Protein AF-A0AAU1G8F9-F1 (afdb_monomer)

Foldseek 3Di:
DDDDPDPPPPPDPDDPLLVVLLVLLVVLVVVLVVLLVVLLVVLCVDPVNVCCVPVVPDFDDQPVVVLVVLVVLLVVLSVCLNPPDSVRNVVSSVSNNVSSVVSSVSSNVTD

pL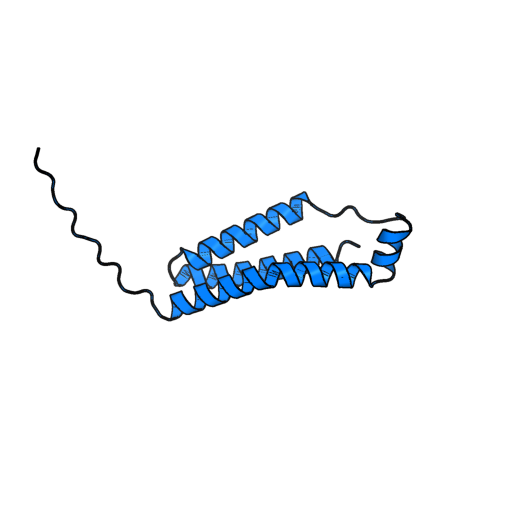DDT: mean 87.41, std 11.12, range [55.53, 97.88]

Radius of gyration: 20.58 Å; Cα contacts (8 Å, |Δi|>4): 90; chains: 1; bounding box: 66×24×52 Å

Structure (mmCIF, N/CA/C/O backbone):
data_AF-A0AAU1G8F9-F1
#
_entry.id   AF-A0AAU1G8F9-F1
#
loop_
_atom_site.group_PDB
_atom_site.id
_atom_site.type_symbol
_atom_site.label_atom_id
_atom_site.label_alt_id
_atom_site.label_comp_id
_atom_site.label_asym_id
_atom_site.label_entity_id
_atom_site.label_seq_id
_atom_site.pdbx_PDB_ins_code
_atom_site.Cartn_x
_atom_site.Cartn_y
_atom_site.Cartn_z
_atom_site.occupancy
_atom_site.B_iso_or_equiv
_atom_site.auth_seq_id
_atom_site.auth_comp_id
_atom_site.auth_asym_id
_atom_site.auth_atom_id
_atom_site.pdbx_PDB_model_num
ATOM 1 N N . MET A 1 1 ? -46.623 17.178 20.032 1.00 55.53 1 MET A N 1
ATOM 2 C CA . MET A 1 1 ? -45.476 16.446 19.451 1.00 55.53 1 MET A CA 1
ATOM 3 C C . MET A 1 1 ? -44.425 16.291 20.542 1.00 55.53 1 MET A C 1
ATOM 5 O O . MET A 1 1 ? -43.818 17.281 20.917 1.00 55.53 1 MET A O 1
ATOM 9 N N . SER A 1 2 ? -44.307 15.105 21.144 1.00 55.94 2 SER A N 1
ATOM 10 C CA . SER A 1 2 ? -43.390 14.852 22.266 1.00 55.94 2 SER A CA 1
ATOM 11 C C . SER A 1 2 ? -42.108 14.215 21.724 1.00 55.94 2 SER A C 1
ATOM 13 O O . SER A 1 2 ? -42.144 13.100 21.206 1.00 55.94 2 SER A O 1
ATOM 15 N N . TRP A 1 3 ? -40.998 14.953 21.771 1.00 62.91 3 TRP A N 1
ATOM 16 C CA . TRP A 1 3 ? -39.669 14.458 21.414 1.00 62.91 3 TRP A CA 1
ATOM 17 C C . TRP A 1 3 ? -39.167 13.529 22.525 1.00 62.91 3 TRP A C 1
ATOM 19 O O . TRP A 1 3 ? -38.905 13.981 23.638 1.00 62.91 3 TRP A O 1
ATOM 29 N N . LYS A 1 4 ? -39.024 12.227 22.243 1.00 67.88 4 LYS A N 1
ATOM 30 C CA . LYS A 1 4 ? -38.300 11.316 23.139 1.00 67.88 4 LYS A CA 1
ATOM 31 C C . LYS A 1 4 ? -36.805 11.585 22.980 1.00 67.88 4 LYS A C 1
ATOM 33 O O . LYS A 1 4 ? -36.250 11.340 21.914 1.00 67.88 4 LYS A O 1
ATOM 38 N N . GLN A 1 5 ? -36.168 12.093 24.032 1.00 66.75 5 GLN A N 1
ATOM 39 C CA . GLN A 1 5 ? -34.712 12.191 24.110 1.00 66.75 5 GLN A CA 1
ATOM 40 C C . GLN A 1 5 ? -34.113 10.788 23.952 1.00 66.75 5 GLN A C 1
ATOM 42 O O . GLN A 1 5 ? -34.307 9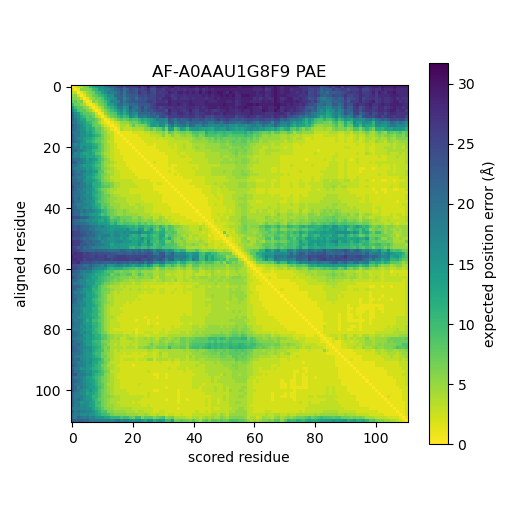.917 24.799 1.00 66.75 5 GLN A O 1
ATOM 47 N N . GLN A 1 6 ? -33.418 10.563 22.838 1.00 69.69 6 GLN A N 1
ATOM 48 C CA . GLN A 1 6 ? -32.589 9.379 22.649 1.00 69.69 6 GLN A CA 1
ATOM 49 C C . GLN A 1 6 ? -31.460 9.440 23.688 1.00 69.69 6 GLN A C 1
ATOM 51 O O . GLN A 1 6 ? -30.777 10.466 23.754 1.00 69.69 6 GLN A O 1
ATOM 56 N N . PRO A 1 7 ? -31.259 8.400 24.520 1.00 60.91 7 PRO A N 1
ATOM 57 C CA . PRO A 1 7 ? -30.151 8.394 25.462 1.00 60.91 7 PRO A CA 1
ATOM 58 C 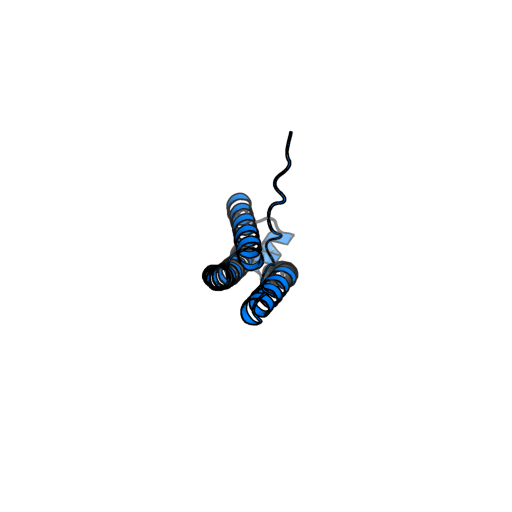C . PRO A 1 7 ? -28.853 8.515 24.665 1.00 60.91 7 PRO A C 1
ATOM 60 O O . PRO A 1 7 ? -28.642 7.778 23.699 1.00 60.91 7 PRO A O 1
ATOM 63 N N . ALA A 1 8 ? -28.014 9.483 25.038 1.00 64.19 8 ALA A N 1
ATOM 64 C CA . ALA A 1 8 ? -26.705 9.658 24.435 1.00 64.19 8 ALA A CA 1
ATOM 65 C C . ALA A 1 8 ? -25.962 8.321 24.524 1.00 64.19 8 ALA A C 1
ATOM 67 O O . ALA A 1 8 ? -25.731 7.806 25.619 1.00 64.19 8 ALA A O 1
ATOM 68 N N . VAL A 1 9 ? -25.632 7.734 23.372 1.00 65.06 9 VAL A N 1
ATOM 69 C CA . VAL A 1 9 ? -24.746 6.574 23.321 1.00 65.06 9 VAL A CA 1
ATOM 70 C C . VAL A 1 9 ? -23.401 7.066 23.839 1.00 65.06 9 VAL A C 1
ATOM 72 O O . VAL A 1 9 ? -22.660 7.744 23.130 1.00 65.06 9 VAL A O 1
ATOM 75 N N . VAL A 1 10 ? -23.118 6.790 25.110 1.00 59.88 10 VAL A N 1
ATOM 76 C CA . VAL A 1 10 ? -21.797 6.997 25.693 1.00 59.88 10 VAL A CA 1
ATOM 77 C C . VAL A 1 10 ? -20.887 5.981 25.018 1.00 59.88 10 VAL A C 1
ATOM 79 O O . VAL A 1 10 ? -20.857 4.805 25.378 1.00 59.88 10 VAL A O 1
ATOM 82 N N . SER A 1 11 ? -20.204 6.422 23.966 1.00 63.94 11 SER A N 1
ATOM 83 C CA . SER A 1 11 ? -19.181 5.635 23.293 1.00 63.94 11 SER A CA 1
ATOM 84 C C . SER A 1 11 ? -18.100 5.303 24.315 1.00 63.94 11 SER A C 1
ATOM 86 O O . SER A 1 11 ? -17.423 6.203 24.815 1.00 63.94 11 SER A O 1
ATOM 88 N N . ALA A 1 12 ? -17.949 4.020 24.647 1.00 68.19 12 ALA A N 1
ATOM 89 C CA . ALA A 1 12 ? -16.832 3.566 25.462 1.00 68.19 12 ALA A CA 1
ATOM 90 C C . ALA A 1 12 ? -15.512 4.043 24.824 1.00 68.19 12 ALA A C 1
ATOM 92 O O . ALA A 1 12 ? -15.405 4.050 23.589 1.00 68.19 12 ALA A O 1
ATOM 93 N N . PRO A 1 13 ? -14.517 4.460 25.629 1.00 73.25 13 PRO A N 1
ATOM 9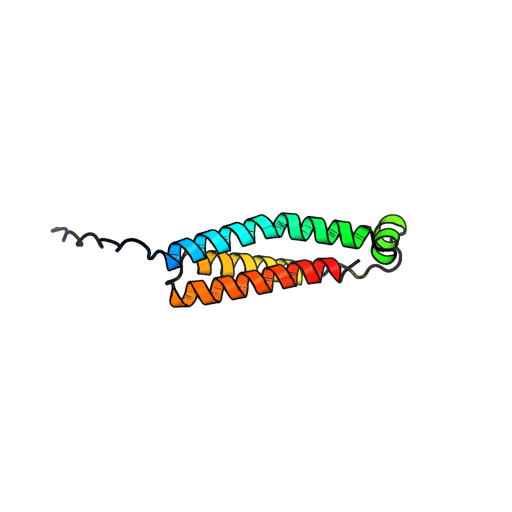4 C CA . PRO A 1 13 ? -13.245 4.916 25.094 1.00 73.25 13 PRO A CA 1
ATOM 95 C C . PRO A 1 13 ? -12.619 3.821 24.215 1.00 73.25 13 PRO A C 1
ATOM 97 O O . PRO A 1 13 ? -12.742 2.630 24.524 1.00 73.25 13 PRO A O 1
ATOM 100 N N . PRO A 1 14 ? -11.974 4.197 23.097 1.00 77.19 14 PRO A N 1
ATOM 101 C CA . PRO A 1 14 ? -11.339 3.234 22.211 1.00 77.19 14 PRO A CA 1
ATOM 102 C C . PRO A 1 14 ? -10.284 2.437 22.979 1.00 77.19 14 PRO A C 1
ATOM 104 O O . PRO A 1 14 ? -9.515 2.998 23.757 1.00 77.19 14 PRO A O 1
ATOM 107 N N . SER A 1 15 ? -10.231 1.126 22.742 1.00 86.38 15 SER A N 1
ATOM 108 C CA . SER A 1 15 ? -9.202 0.286 23.351 1.00 86.38 15 SER A CA 1
ATOM 109 C C . SER A 1 15 ? -7.805 0.691 22.870 1.00 86.38 15 SER A C 1
ATOM 111 O O . SER A 1 15 ? -7.636 1.153 21.738 1.00 86.38 15 SER A O 1
ATOM 113 N N . GLU A 1 16 ? -6.783 0.469 23.699 1.00 90.06 16 GLU A N 1
ATOM 114 C CA . GLU A 1 16 ? -5.382 0.752 23.342 1.00 90.06 16 GLU A CA 1
ATOM 115 C C . GLU A 1 16 ? -4.958 0.045 22.045 1.00 90.06 16 GLU A C 1
ATOM 117 O O . GLU A 1 16 ? -4.242 0.605 21.214 1.00 90.06 16 GLU A O 1
ATOM 122 N N . ASP A 1 17 ? -5.468 -1.169 21.830 1.00 88.50 17 ASP A N 1
ATOM 123 C CA . ASP A 1 17 ? -5.286 -1.934 20.598 1.00 88.50 17 ASP A CA 1
ATOM 124 C C . ASP A 1 17 ? -5.851 -1.208 19.371 1.00 88.50 17 ASP A C 1
ATOM 126 O O . ASP A 1 17 ? -5.204 -1.180 18.321 1.00 88.50 17 ASP A O 1
ATOM 130 N N . ALA A 1 18 ? -7.040 -0.603 19.489 1.00 88.31 18 ALA A N 1
ATOM 131 C CA . ALA A 1 18 ? -7.646 0.172 18.409 1.00 88.31 18 ALA A CA 1
ATOM 132 C C . ALA A 1 18 ? -6.785 1.392 18.069 1.00 88.31 18 ALA A C 1
ATOM 134 O O . ALA A 1 18 ? -6.523 1.658 16.897 1.00 88.31 18 ALA A O 1
ATOM 135 N N . VAL A 1 19 ? -6.302 2.100 19.095 1.00 92.12 19 VAL A N 1
ATOM 136 C CA . VAL A 1 19 ? -5.429 3.267 18.923 1.00 92.12 19 VAL A CA 1
ATOM 137 C C . VAL A 1 19 ? -4.132 2.858 18.226 1.00 92.12 19 VAL A C 1
ATOM 139 O O . VAL A 1 19 ? -3.773 3.447 17.211 1.00 92.12 19 VAL A O 1
ATOM 142 N N . ARG A 1 20 ? -3.475 1.787 18.684 1.00 93.75 20 ARG A N 1
ATOM 143 C CA . ARG A 1 20 ? -2.229 1.289 18.083 1.00 93.75 20 ARG A CA 1
ATOM 144 C C . ARG A 1 20 ? -2.404 0.880 16.621 1.00 93.75 20 ARG A C 1
ATOM 146 O O . ARG A 1 20 ? -1.522 1.162 15.810 1.00 93.75 20 ARG A O 1
ATOM 153 N N . ILE A 1 21 ? -3.507 0.209 16.281 1.00 93.62 21 ILE A N 1
ATOM 154 C CA . ILE A 1 21 ? -3.808 -0.181 14.895 1.00 93.62 21 ILE A CA 1
ATOM 155 C C . ILE A 1 21 ? -3.961 1.064 14.018 1.00 93.62 21 ILE A C 1
ATOM 157 O O . ILE A 1 21 ? -3.315 1.139 12.976 1.00 93.62 21 ILE A O 1
ATOM 161 N N . ARG A 1 22 ? -4.739 2.054 14.468 1.00 94.12 22 ARG A N 1
ATOM 162 C CA . ARG A 1 22 ? -4.953 3.323 13.754 1.00 94.12 22 ARG A CA 1
ATOM 163 C C . ARG A 1 22 ? -3.653 4.086 13.534 1.00 94.12 22 ARG A C 1
ATOM 165 O O . ARG A 1 22 ? -3.364 4.493 12.415 1.00 94.12 22 ARG A O 1
ATOM 172 N N . THR A 1 23 ? -2.831 4.218 14.575 1.00 95.69 23 THR A N 1
ATOM 173 C CA . THR A 1 23 ? -1.530 4.892 14.480 1.00 95.69 23 THR A CA 1
ATOM 174 C C . THR A 1 23 ? -0.606 4.185 13.491 1.00 95.69 23 THR A C 1
ATOM 176 O O . THR A 1 23 ? -0.021 4.837 12.634 1.00 95.69 23 THR A O 1
ATOM 179 N N . ARG A 1 24 ? -0.496 2.851 13.555 1.00 96.12 24 ARG A N 1
ATOM 180 C CA . ARG A 1 24 ? 0.350 2.084 12.624 1.00 96.12 24 ARG A CA 1
ATOM 181 C C . ARG A 1 24 ? -0.156 2.152 11.186 1.00 96.12 24 ARG A C 1
ATOM 183 O O . ARG A 1 24 ? 0.654 2.309 10.285 1.00 96.12 24 ARG A O 1
ATOM 190 N N . SER A 1 25 ? -1.468 2.055 10.991 1.00 93.69 25 SER A N 1
ATOM 191 C CA . SER A 1 25 ? -2.120 2.182 9.683 1.00 93.69 25 SER A CA 1
ATOM 192 C C . SER A 1 25 ? -1.869 3.559 9.065 1.00 93.69 25 SER A C 1
ATOM 194 O O . SER A 1 25 ? -1.479 3.644 7.903 1.00 93.69 25 SER A O 1
ATOM 196 N N . GLY A 1 26 ? -1.995 4.628 9.858 1.00 96.56 26 GLY A N 1
ATOM 197 C CA . GLY A 1 26 ? -1.684 5.985 9.415 1.00 96.56 26 GLY A CA 1
ATOM 198 C C . GLY A 1 26 ? -0.204 6.176 9.074 1.00 96.56 26 GLY A C 1
ATOM 199 O O . GLY A 1 26 ? 0.109 6.727 8.025 1.00 96.56 26 GLY A O 1
ATOM 200 N N . ILE A 1 27 ? 0.710 5.677 9.916 1.00 97.38 27 ILE A N 1
ATOM 201 C CA . ILE A 1 27 ? 2.156 5.736 9.641 1.00 97.38 27 ILE A CA 1
ATOM 202 C C . ILE A 1 27 ? 2.494 4.984 8.349 1.00 97.38 27 ILE A C 1
ATOM 204 O O . ILE A 1 27 ? 3.222 5.518 7.520 1.00 97.38 27 ILE A O 1
ATOM 208 N N . ALA A 1 28 ? 1.952 3.778 8.160 1.00 95.50 28 ALA A N 1
ATOM 209 C CA . ALA A 1 28 ? 2.164 2.990 6.947 1.00 95.50 28 ALA A CA 1
ATOM 210 C C . ALA A 1 28 ? 1.696 3.748 5.693 1.00 95.50 28 ALA A C 1
ATOM 212 O O . ALA A 1 28 ? 2.485 3.946 4.773 1.00 95.50 28 ALA A O 1
ATOM 213 N N . ALA A 1 29 ? 0.482 4.310 5.727 1.00 94.25 29 ALA A N 1
ATOM 214 C CA . ALA A 1 29 ? -0.061 5.094 4.619 1.00 94.25 29 ALA A CA 1
ATOM 215 C C . ALA A 1 29 ? 0.804 6.320 4.279 1.00 94.25 29 ALA A C 1
ATOM 217 O O . ALA A 1 29 ? 1.027 6.623 3.108 1.00 94.25 29 ALA A O 1
ATOM 218 N N . VAL A 1 30 ? 1.323 7.022 5.294 1.00 96.75 30 VAL A N 1
ATOM 219 C CA . VAL A 1 30 ? 2.224 8.169 5.092 1.00 96.75 30 VAL A CA 1
ATOM 220 C C . VAL A 1 30 ? 3.558 7.726 4.490 1.00 96.75 30 VAL A C 1
ATOM 222 O O . VAL A 1 30 ? 4.079 8.403 3.608 1.00 96.75 30 VAL A O 1
ATOM 225 N N . LEU A 1 31 ? 4.103 6.590 4.934 1.00 96.56 31 LEU A N 1
ATOM 226 C CA . LEU A 1 31 ? 5.359 6.031 4.425 1.00 96.56 31 LEU A CA 1
ATOM 227 C C . LEU A 1 31 ? 5.226 5.404 3.032 1.00 96.56 31 LEU A C 1
ATOM 229 O O . LEU A 1 31 ? 6.233 5.227 2.346 1.00 96.56 31 LEU A O 1
ATOM 233 N N . PHE A 1 32 ? 4.011 5.105 2.580 1.00 95.19 32 PHE A N 1
ATOM 234 C CA . PHE A 1 32 ? 3.790 4.510 1.270 1.00 95.19 32 PHE A CA 1
ATOM 235 C C . PHE A 1 32 ? 4.194 5.446 0.120 1.00 95.19 32 PHE A C 1
ATOM 237 O O . PHE A 1 32 ? 4.859 5.012 -0.817 1.00 95.19 32 PHE A O 1
ATOM 244 N N . LEU A 1 33 ? 3.888 6.744 0.209 1.00 94.75 33 LEU A N 1
ATOM 245 C CA . LEU A 1 33 ? 4.290 7.726 -0.809 1.00 94.75 33 LEU A CA 1
ATOM 246 C C . LEU A 1 33 ? 5.817 7.833 -0.998 1.00 94.75 33 LEU A C 1
ATOM 248 O O . LEU A 1 33 ? 6.275 7.679 -2.133 1.00 94.75 33 LEU A O 1
ATOM 252 N N . PRO A 1 34 ? 6.636 8.058 0.052 1.00 95.50 34 PRO A N 1
ATOM 253 C CA . PRO A 1 34 ? 8.084 8.059 -0.112 1.00 95.50 34 PRO A CA 1
ATOM 254 C C . PRO A 1 34 ? 8.612 6.688 -0.550 1.00 95.50 34 PRO A C 1
ATOM 256 O O . PRO A 1 34 ? 9.573 6.645 -1.313 1.00 95.50 34 PRO A O 1
ATOM 259 N N . ALA A 1 35 ? 7.978 5.576 -0.161 1.00 95.88 35 ALA A N 1
ATOM 260 C CA . ALA A 1 35 ? 8.357 4.254 -0.660 1.00 95.88 35 ALA A CA 1
ATOM 261 C C . ALA A 1 35 ? 8.138 4.113 -2.178 1.00 95.88 35 ALA A C 1
ATOM 263 O O . ALA A 1 35 ? 9.029 3.624 -2.870 1.00 95.88 35 ALA A O 1
ATOM 264 N N . LEU A 1 36 ? 7.007 4.586 -2.717 1.00 94.81 36 LEU A N 1
ATOM 265 C CA . LEU A 1 36 ? 6.754 4.611 -4.164 1.00 94.81 36 LEU A CA 1
ATOM 266 C C . LEU A 1 36 ? 7.760 5.503 -4.902 1.00 94.81 36 LEU A C 1
ATOM 268 O O . LEU A 1 36 ? 8.256 5.132 -5.966 1.00 94.81 36 LEU A O 1
ATOM 272 N N . PHE A 1 37 ? 8.094 6.660 -4.326 1.00 94.75 37 PHE A N 1
ATOM 273 C CA . PHE A 1 37 ? 9.098 7.557 -4.893 1.00 94.75 37 PHE A CA 1
ATOM 274 C C . PHE A 1 37 ? 10.478 6.891 -4.953 1.00 94.75 37 PHE A C 1
ATOM 276 O O . PHE A 1 37 ? 11.104 6.859 -6.011 1.00 94.75 37 PHE A O 1
ATOM 283 N N . ILE A 1 38 ? 10.923 6.291 -3.844 1.00 95.69 38 ILE A N 1
ATOM 284 C CA . ILE A 1 38 ? 12.186 5.547 -3.780 1.00 95.69 38 ILE A CA 1
ATOM 285 C C . ILE A 1 38 ? 12.176 4.397 -4.789 1.00 95.69 38 ILE A C 1
ATOM 287 O O . ILE A 1 38 ? 13.156 4.215 -5.503 1.00 95.69 38 ILE A O 1
ATOM 291 N N . ALA A 1 39 ? 11.071 3.658 -4.904 1.00 93.06 39 ALA A N 1
ATOM 292 C CA . ALA A 1 39 ? 10.935 2.580 -5.877 1.00 93.06 39 ALA A CA 1
ATOM 293 C C . ALA A 1 39 ? 11.138 3.072 -7.316 1.00 93.06 39 ALA A C 1
ATOM 295 O O . ALA A 1 39 ? 11.876 2.450 -8.078 1.00 93.06 39 ALA A O 1
ATOM 296 N N . LYS A 1 40 ? 10.553 4.220 -7.679 1.00 89.56 40 LYS A N 1
ATOM 297 C CA . LYS A 1 40 ? 10.730 4.806 -9.014 1.00 89.56 40 LYS A CA 1
ATOM 298 C C . LYS A 1 40 ? 12.166 5.281 -9.249 1.00 89.56 40 LYS A C 1
ATOM 300 O O . LYS A 1 40 ? 12.704 5.056 -10.328 1.00 89.56 40 LYS A O 1
ATOM 305 N N . VAL A 1 41 ? 12.809 5.884 -8.248 1.00 92.62 41 VAL A N 1
ATOM 306 C CA . VAL A 1 41 ? 14.228 6.278 -8.329 1.00 92.62 41 VAL A CA 1
ATOM 307 C C . VAL A 1 41 ? 15.128 5.055 -8.505 1.00 92.62 41 VAL A C 1
ATOM 309 O O . VAL A 1 41 ? 16.011 5.063 -9.357 1.00 92.62 41 VAL A O 1
ATOM 312 N N . LEU A 1 42 ? 14.887 3.986 -7.742 1.00 91.06 42 LEU A N 1
ATOM 313 C CA . LEU A 1 42 ? 15.637 2.735 -7.855 1.00 91.06 42 LEU A CA 1
ATOM 314 C C . LEU A 1 42 ? 15.474 2.104 -9.236 1.00 91.06 42 LEU A C 1
ATOM 316 O O . LEU A 1 42 ? 16.458 1.656 -9.813 1.00 91.06 42 LEU A O 1
ATOM 320 N N . LEU A 1 43 ? 14.257 2.110 -9.778 1.00 88.56 43 LEU A N 1
ATOM 321 C CA . LEU A 1 43 ? 13.979 1.642 -11.130 1.00 88.56 43 LEU A CA 1
ATOM 322 C C . LEU A 1 43 ? 14.774 2.436 -12.176 1.00 88.56 43 LEU A C 1
ATOM 324 O O . LEU A 1 43 ? 15.443 1.833 -13.013 1.00 88.56 43 LEU A O 1
ATOM 328 N N . LEU A 1 44 ? 14.752 3.771 -12.097 1.00 87.25 44 LEU A N 1
ATOM 329 C CA . LEU A 1 44 ? 15.511 4.659 -12.988 1.00 87.25 44 LEU A CA 1
ATOM 330 C C . LEU A 1 44 ? 17.028 4.458 -12.870 1.00 87.25 44 LEU A C 1
ATOM 332 O O . LEU A 1 44 ? 17.747 4.662 -13.842 1.00 87.25 44 LEU A O 1
ATOM 336 N N . ALA A 1 45 ? 17.512 4.034 -11.701 1.00 88.56 45 ALA A N 1
ATOM 337 C CA . ALA A 1 45 ? 18.918 3.714 -11.480 1.00 88.56 45 ALA A CA 1
ATOM 338 C C . ALA A 1 45 ? 19.340 2.355 -12.075 1.00 88.56 45 ALA A C 1
ATOM 340 O O . ALA A 1 45 ? 20.529 2.043 -12.087 1.00 88.56 45 ALA A O 1
ATOM 341 N N . THR A 1 46 ? 18.400 1.531 -12.552 1.00 87.62 46 THR A N 1
ATOM 342 C CA . THR A 1 46 ? 18.728 0.280 -13.254 1.00 87.62 46 THR A CA 1
ATOM 343 C C . THR A 1 46 ? 19.067 0.537 -14.721 1.00 87.62 46 THR A C 1
ATOM 345 O O . THR A 1 46 ? 18.496 1.431 -15.341 1.00 87.62 46 THR A O 1
ATOM 348 N N . ASP A 1 47 ? 19.912 -0.308 -15.325 1.00 83.56 47 ASP A N 1
ATOM 349 C CA . ASP A 1 47 ? 20.246 -0.209 -16.757 1.00 83.56 47 ASP A CA 1
ATOM 350 C C . ASP A 1 47 ? 19.003 -0.237 -17.657 1.00 83.56 47 ASP A C 1
ATOM 352 O O . ASP A 1 47 ? 18.956 0.431 -18.687 1.00 83.56 47 ASP A O 1
ATOM 356 N N . LYS A 1 48 ? 17.977 -1.009 -17.274 1.00 81.25 48 LYS A N 1
ATOM 357 C CA . LYS A 1 48 ? 16.715 -1.082 -18.021 1.00 81.25 48 LYS A CA 1
ATOM 358 C C . LYS A 1 48 ? 15.905 0.203 -17.881 1.00 81.25 48 LYS A C 1
ATOM 360 O O . LYS A 1 48 ? 15.516 0.761 -18.898 1.00 81.25 48 LYS A O 1
ATOM 365 N N . GLY A 1 49 ? 15.682 0.680 -16.655 1.00 78.75 49 GLY A N 1
ATOM 366 C CA . GLY A 1 49 ? 14.901 1.897 -16.410 1.00 78.75 49 GLY A CA 1
ATOM 367 C C . GLY A 1 49 ? 15.581 3.159 -16.948 1.00 78.75 49 GLY A C 1
ATOM 368 O O . GLY A 1 49 ? 14.915 4.015 -17.521 1.00 78.75 49 GLY A O 1
ATOM 369 N N . GLY A 1 50 ? 16.910 3.248 -16.851 1.00 78.81 50 GLY A N 1
ATOM 370 C CA . GLY A 1 50 ? 17.685 4.355 -17.412 1.00 78.81 50 GLY A CA 1
ATOM 371 C C . GLY A 1 50 ? 17.609 4.414 -18.939 1.00 78.81 50 GLY A C 1
ATOM 372 O O . GLY A 1 50 ? 17.354 5.476 -19.500 1.00 78.81 50 GLY A O 1
ATOM 373 N N . ARG A 1 51 ? 17.752 3.271 -19.624 1.00 81.31 51 ARG A N 1
ATOM 374 C CA . ARG A 1 51 ? 17.605 3.200 -21.091 1.00 81.31 51 ARG A CA 1
ATOM 375 C C . ARG A 1 51 ? 16.171 3.455 -21.537 1.00 81.31 51 ARG A C 1
ATOM 377 O O . ARG A 1 51 ? 15.969 4.125 -22.540 1.00 81.31 51 ARG A O 1
ATOM 384 N N . CYS A 1 52 ? 15.192 2.995 -20.762 1.00 81.94 52 CYS A N 1
ATOM 385 C CA . CYS A 1 52 ? 13.791 3.333 -20.979 1.00 81.94 52 CYS A CA 1
ATOM 386 C C . CYS A 1 52 ? 13.544 4.843 -20.926 1.00 81.94 52 CYS A C 1
ATOM 388 O O . CYS A 1 52 ? 12.913 5.400 -21.814 1.00 81.94 52 CYS A O 1
ATOM 390 N N . PHE A 1 53 ? 14.096 5.517 -19.919 1.00 79.75 53 PHE A N 1
ATOM 391 C CA . PHE A 1 53 ? 13.922 6.955 -19.740 1.00 79.75 53 PHE A CA 1
ATOM 392 C C . PHE A 1 53 ? 14.640 7.804 -20.801 1.00 79.75 53 PHE A C 1
ATOM 394 O O . PHE A 1 53 ? 14.144 8.868 -21.162 1.00 79.75 53 PHE A O 1
ATOM 401 N N . VAL A 1 54 ? 15.817 7.370 -21.264 1.00 82.31 54 VAL A N 1
ATOM 402 C CA . VAL A 1 54 ? 16.665 8.152 -22.182 1.00 82.31 54 VAL A CA 1
ATOM 403 C C . VAL A 1 54 ? 16.377 7.847 -23.651 1.00 82.31 54 VAL A C 1
ATOM 405 O O . VAL A 1 54 ? 16.312 8.775 -24.454 1.00 82.31 54 VAL A O 1
ATOM 408 N N . ASP A 1 55 ? 16.215 6.571 -24.002 1.00 77.00 55 ASP A N 1
ATOM 409 C CA . ASP A 1 55 ? 16.162 6.129 -25.398 1.00 77.00 55 ASP A CA 1
ATOM 410 C C . ASP A 1 55 ? 14.725 5.845 -25.883 1.00 77.00 55 ASP A C 1
ATOM 412 O O . ASP A 1 55 ? 14.510 5.733 -27.087 1.00 77.00 55 ASP A O 1
ATOM 416 N N . ASP A 1 56 ? 13.740 5.719 -24.980 1.00 67.38 56 ASP A N 1
ATOM 417 C CA . ASP A 1 56 ? 12.336 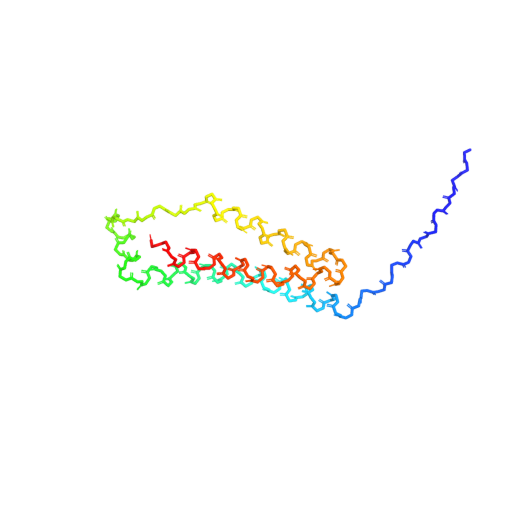5.350 -25.277 1.00 67.38 56 ASP A CA 1
ATOM 418 C C . ASP A 1 56 ? 12.193 3.984 -26.000 1.00 67.38 56 ASP A C 1
ATOM 420 O O . ASP A 1 56 ? 11.169 3.644 -26.601 1.00 67.38 56 ASP A O 1
ATOM 424 N N . ILE A 1 57 ? 13.246 3.155 -25.955 1.00 64.81 57 ILE A N 1
ATOM 425 C CA . ILE A 1 57 ? 13.299 1.849 -26.620 1.00 64.81 57 ILE A CA 1
ATOM 426 C C . ILE A 1 57 ? 12.798 0.758 -25.662 1.00 64.81 57 ILE A C 1
ATOM 428 O O . ILE A 1 57 ? 1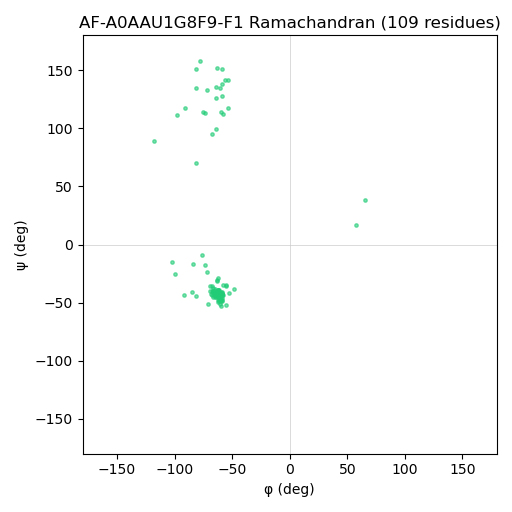3.443 0.441 -24.665 1.00 64.81 57 ILE A O 1
ATOM 432 N N . ALA A 1 58 ? 11.698 0.099 -26.045 1.00 61.78 58 ALA A N 1
ATOM 433 C CA . ALA A 1 58 ? 11.210 -1.167 -25.479 1.00 61.78 58 ALA A CA 1
ATOM 434 C C . ALA A 1 58 ? 10.752 -1.140 -24.004 1.00 61.78 58 ALA A C 1
ATOM 436 O O . ALA A 1 58 ? 10.938 -2.121 -23.278 1.00 61.78 58 ALA A O 1
ATOM 437 N N . CYS A 1 59 ? 10.089 -0.066 -23.576 1.00 74.50 59 CYS A N 1
ATOM 438 C CA . CYS A 1 59 ? 9.423 -0.037 -22.273 1.00 74.50 59 CYS A CA 1
ATOM 439 C C . CYS A 1 59 ? 8.064 -0.726 -22.340 1.00 74.50 59 CYS A C 1
ATOM 441 O O . CYS A 1 59 ? 7.273 -0.505 -23.262 1.00 74.50 59 CYS A O 1
ATOM 443 N N . ALA A 1 60 ? 7.779 -1.566 -21.347 1.00 80.06 60 ALA A N 1
ATOM 444 C CA . ALA A 1 60 ? 6.424 -2.049 -21.153 1.00 80.06 60 ALA A CA 1
ATOM 445 C C . ALA A 1 60 ? 5.577 -0.887 -20.608 1.00 80.06 60 ALA A C 1
ATOM 447 O O . ALA A 1 60 ? 6.013 -0.224 -19.666 1.00 80.06 60 ALA A O 1
ATOM 448 N N . PRO A 1 61 ? 4.376 -0.628 -21.155 1.00 83.75 61 PRO A N 1
ATOM 449 C CA . PRO A 1 61 ? 3.518 0.418 -20.624 1.00 83.75 61 PRO A CA 1
ATOM 450 C C . PRO A 1 61 ? 3.172 0.110 -19.166 1.00 83.75 61 PRO A C 1
ATOM 452 O O . PRO A 1 61 ? 2.829 -1.025 -18.818 1.00 83.75 61 PRO A O 1
ATOM 455 N N . PHE A 1 62 ? 3.265 1.128 -18.312 1.00 87.19 62 PHE A N 1
ATOM 456 C CA . PHE A 1 62 ? 2.899 0.991 -16.911 1.00 87.19 62 PHE A CA 1
ATOM 457 C C . PHE A 1 62 ? 1.395 0.678 -16.796 1.00 87.19 62 PHE A C 1
ATOM 459 O O . PHE A 1 62 ? 0.583 1.296 -17.490 1.00 87.19 62 PHE A O 1
ATOM 466 N N . PRO A 1 63 ? 0.980 -0.277 -15.947 1.00 91.88 63 PRO A N 1
ATOM 467 C CA . PRO A 1 63 ? -0.411 -0.699 -15.865 1.00 91.88 63 PRO A CA 1
ATOM 468 C C . PRO A 1 63 ? -1.223 0.275 -14.995 1.00 91.88 63 PRO A C 1
ATOM 470 O O . PRO A 1 63 ? -1.658 -0.076 -13.897 1.00 91.88 63 PRO A O 1
ATOM 473 N N . ASP A 1 64 ? -1.445 1.496 -15.490 1.00 91.88 64 ASP A N 1
ATOM 474 C CA . ASP A 1 64 ? -2.084 2.599 -14.753 1.00 91.88 64 ASP A CA 1
ATOM 475 C C . ASP A 1 64 ? -3.438 2.215 -14.149 1.00 91.88 64 ASP A C 1
ATOM 477 O O . ASP A 1 64 ? -3.737 2.544 -13.002 1.00 91.88 64 ASP A O 1
ATOM 481 N N . THR A 1 65 ? -4.262 1.479 -14.897 1.00 94.00 65 THR A N 1
ATOM 482 C CA . THR A 1 65 ? -5.598 1.060 -14.448 1.00 94.00 65 THR A CA 1
ATOM 483 C C . THR A 1 65 ? -5.527 0.071 -13.287 1.00 94.00 65 THR A C 1
ATOM 485 O O . THR A 1 65 ? -6.239 0.231 -12.293 1.00 94.00 65 THR A O 1
ATOM 488 N N . ALA A 1 66 ? -4.647 -0.929 -13.376 1.00 92.88 66 ALA A N 1
ATOM 489 C CA . ALA A 1 66 ? -4.455 -1.917 -12.319 1.00 92.88 66 ALA A CA 1
ATOM 490 C C . ALA A 1 66 ? -3.804 -1.285 -11.081 1.00 92.88 66 ALA A C 1
ATOM 492 O O . ALA A 1 66 ? -4.219 -1.562 -9.955 1.00 92.88 66 ALA A O 1
ATOM 493 N N . PHE A 1 67 ? -2.828 -0.396 -11.282 1.00 93.00 67 PHE A N 1
ATOM 494 C CA . PHE A 1 67 ? -2.193 0.340 -10.196 1.00 93.00 67 PHE A CA 1
ATOM 495 C C . PHE A 1 67 ? -3.182 1.288 -9.508 1.00 93.00 67 PHE A C 1
ATOM 497 O O . PHE A 1 67 ? -3.273 1.293 -8.284 1.00 93.00 67 PHE A O 1
ATOM 504 N N . GLY A 1 68 ? -4.005 2.014 -10.268 1.00 95.81 68 GLY A N 1
ATOM 505 C CA . GLY A 1 68 ? -5.076 2.852 -9.730 1.00 95.81 68 GLY A CA 1
ATOM 506 C C . GLY A 1 68 ? -6.086 2.054 -8.900 1.00 95.81 68 GLY A C 1
ATOM 507 O O . GLY A 1 68 ? -6.438 2.466 -7.795 1.00 95.81 68 GLY A O 1
ATOM 508 N N . ALA A 1 69 ? -6.496 0.872 -9.370 1.00 97.38 69 ALA A N 1
ATOM 509 C CA . ALA A 1 69 ? -7.365 -0.023 -8.602 1.00 97.38 69 ALA A CA 1
ATOM 510 C C . ALA A 1 69 ? -6.703 -0.502 -7.297 1.00 97.38 69 ALA A C 1
ATOM 512 O O . ALA A 1 69 ? -7.354 -0.552 -6.250 1.00 97.38 69 ALA A O 1
ATOM 513 N N . LEU A 1 70 ? -5.401 -0.799 -7.334 1.00 95.50 70 LEU A N 1
ATOM 514 C CA . LEU A 1 70 ? -4.619 -1.143 -6.148 1.00 95.50 70 LEU A CA 1
ATOM 515 C C . LEU A 1 70 ? -4.571 0.023 -5.152 1.00 95.50 70 LEU A C 1
ATOM 517 O O . LEU A 1 70 ? -4.787 -0.198 -3.961 1.00 95.50 70 LEU A O 1
ATOM 521 N N . LEU A 1 71 ? -4.366 1.260 -5.615 1.00 95.75 71 LEU A N 1
ATOM 522 C CA . LEU A 1 71 ? -4.393 2.448 -4.753 1.00 95.75 71 LEU A CA 1
ATOM 523 C C . LEU A 1 71 ? -5.758 2.628 -4.080 1.00 95.75 71 LEU A C 1
ATOM 525 O O . LEU A 1 71 ? -5.824 2.885 -2.878 1.00 95.75 71 LEU A O 1
ATOM 529 N N . VAL A 1 72 ? -6.853 2.434 -4.819 1.00 97.75 72 VAL A N 1
ATOM 530 C CA . VAL A 1 72 ? -8.205 2.453 -4.241 1.00 97.75 72 VAL A CA 1
ATOM 531 C C . VAL A 1 72 ? -8.344 1.376 -3.161 1.00 97.75 72 VAL A C 1
ATOM 533 O O . VAL A 1 72 ? -8.856 1.661 -2.078 1.00 97.75 72 VAL A O 1
ATOM 536 N N . ALA A 1 73 ? -7.840 0.162 -3.397 1.00 96.75 73 ALA A N 1
ATOM 537 C CA . ALA A 1 73 ? -7.860 -0.907 -2.401 1.00 96.75 73 ALA A CA 1
ATOM 538 C C . ALA A 1 73 ? -7.044 -0.559 -1.139 1.00 96.75 73 ALA A C 1
ATOM 540 O O . ALA A 1 73 ? -7.507 -0.835 -0.030 1.00 96.75 73 ALA A O 1
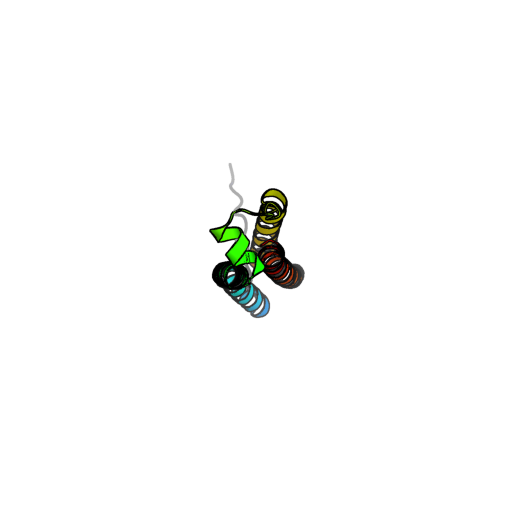ATOM 541 N N . VAL A 1 74 ? -5.879 0.089 -1.281 1.00 95.38 74 VAL A N 1
ATOM 542 C CA . VAL A 1 74 ? -5.084 0.605 -0.148 1.00 95.38 74 VAL A CA 1
ATOM 543 C C . VAL A 1 74 ? -5.905 1.603 0.668 1.00 95.38 74 VAL A C 1
ATOM 545 O O . VAL A 1 74 ? -5.994 1.469 1.888 1.00 95.38 74 VAL A O 1
ATOM 548 N N . VAL A 1 75 ? -6.559 2.566 0.009 1.00 97.25 75 VAL A N 1
ATOM 549 C CA . VAL A 1 75 ? -7.401 3.570 0.680 1.00 97.25 75 VAL A CA 1
ATOM 550 C C . VAL A 1 75 ? -8.566 2.909 1.418 1.00 97.25 75 VAL A C 1
ATOM 552 O O . VAL A 1 75 ? -8.835 3.250 2.568 1.00 97.25 75 VAL A O 1
ATOM 555 N N . LEU A 1 76 ? -9.234 1.927 0.809 1.00 97.62 76 LEU A N 1
ATOM 556 C CA . LEU A 1 76 ? -10.316 1.188 1.466 1.00 97.62 76 LEU A CA 1
ATOM 557 C C . LEU A 1 76 ? -9.816 0.401 2.685 1.00 97.62 76 LEU A C 1
ATOM 559 O O . LEU A 1 76 ? -10.475 0.405 3.727 1.00 97.62 76 LEU A O 1
ATOM 563 N N . ALA A 1 77 ? -8.646 -0.235 2.589 1.00 94.62 77 ALA A N 1
ATOM 564 C CA . ALA A 1 77 ? -8.030 -0.947 3.706 1.00 94.62 77 ALA A CA 1
ATOM 565 C C . ALA A 1 77 ? -7.632 0.008 4.845 1.00 94.62 77 ALA A C 1
ATOM 567 O O . ALA A 1 77 ? -7.883 -0.300 6.011 1.00 94.62 77 ALA A O 1
ATOM 568 N N . LEU A 1 78 ? -7.103 1.191 4.518 1.00 94.50 78 LEU A N 1
ATOM 569 C CA . LEU A 1 78 ? -6.820 2.266 5.471 1.00 94.50 78 LEU A CA 1
ATOM 570 C C . LEU A 1 78 ? -8.099 2.734 6.176 1.00 94.50 78 LEU A C 1
ATOM 572 O O . LEU A 1 78 ? -8.160 2.760 7.405 1.00 94.50 78 LEU A O 1
ATOM 576 N N . VAL A 1 79 ? -9.156 3.053 5.423 1.00 96.44 79 VAL A N 1
ATOM 577 C CA . VAL A 1 79 ? -10.446 3.474 5.996 1.00 96.44 79 VAL A CA 1
ATOM 578 C C . VAL A 1 79 ? -11.013 2.383 6.905 1.00 96.44 79 VAL A C 1
ATOM 580 O O . VAL A 1 79 ? -11.458 2.678 8.015 1.00 96.44 79 VAL A O 1
ATOM 583 N N . ALA A 1 80 ? -10.939 1.116 6.492 1.00 94.12 80 ALA A N 1
ATOM 584 C CA . ALA A 1 80 ? -11.367 -0.010 7.313 1.00 94.12 80 ALA A CA 1
ATOM 585 C C . ALA A 1 80 ? -10.522 -0.147 8.592 1.00 94.12 80 ALA A C 1
ATOM 587 O O . ALA A 1 80 ? -11.079 -0.342 9.669 1.00 94.12 80 ALA A O 1
ATOM 588 N N . ALA A 1 81 ? -9.200 0.013 8.525 1.00 92.88 81 ALA A N 1
ATOM 589 C CA . ALA A 1 81 ? -8.338 -0.004 9.708 1.00 92.88 81 ALA A CA 1
ATOM 590 C C . ALA A 1 81 ? -8.650 1.149 10.682 1.00 92.88 81 ALA A C 1
ATOM 592 O O . ALA A 1 81 ? -8.513 0.988 11.898 1.00 92.88 81 ALA A O 1
ATOM 593 N N . MET A 1 82 ? -9.120 2.288 10.165 1.00 90.50 82 MET A N 1
ATOM 594 C CA . MET A 1 82 ? -9.475 3.460 10.965 1.00 90.50 82 MET A CA 1
ATOM 595 C C . MET A 1 82 ? -10.868 3.361 11.600 1.00 90.50 82 MET A C 1
ATOM 597 O O . ME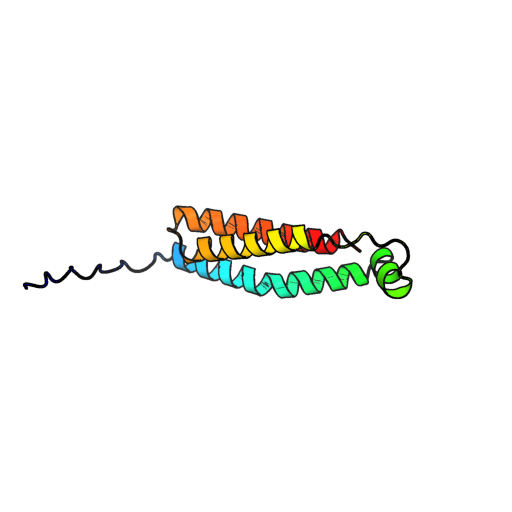T A 1 82 ? -11.035 3.663 12.788 1.00 90.50 82 MET A O 1
ATOM 601 N N . ALA A 1 83 ? -11.863 2.922 10.831 1.00 91.06 83 ALA A N 1
ATOM 602 C CA . ALA A 1 83 ? -13.272 2.993 11.208 1.00 91.06 83 ALA A CA 1
ATOM 603 C C . ALA A 1 83 ? -13.850 1.675 11.751 1.00 91.06 83 ALA A C 1
ATOM 605 O O . ALA A 1 83 ? -14.821 1.706 12.507 1.00 91.06 83 ALA A O 1
ATOM 606 N N . ALA A 1 84 ? -13.285 0.520 11.389 1.00 88.56 84 ALA A N 1
ATOM 607 C CA . ALA A 1 84 ? -13.867 -0.772 11.736 1.00 88.56 84 ALA A CA 1
ATOM 608 C C . ALA A 1 84 ? -13.603 -1.170 13.204 1.00 88.56 84 ALA A C 1
ATOM 610 O O . ALA A 1 84 ? -12.635 -0.716 13.825 1.00 88.56 84 ALA A O 1
ATOM 611 N N . PRO A 1 85 ? -14.422 -2.073 13.779 1.00 87.56 85 PRO A N 1
ATOM 612 C CA . PRO A 1 85 ? -14.130 -2.673 15.077 1.00 87.56 85 PRO A CA 1
ATOM 613 C C . PRO A 1 85 ? -12.788 -3.419 15.057 1.00 87.56 85 PRO A C 1
ATOM 615 O O . PRO A 1 85 ? -12.394 -3.989 14.041 1.00 87.56 85 PRO A O 1
ATOM 618 N N . VAL A 1 86 ? -12.115 -3.489 16.211 1.00 87.31 86 VAL A N 1
ATOM 619 C CA . VAL A 1 86 ? -10.733 -4.003 16.368 1.00 87.31 86 VAL A CA 1
ATOM 620 C C . VAL A 1 86 ? -10.487 -5.354 15.685 1.00 87.31 86 VAL A C 1
ATOM 622 O O . VAL A 1 86 ? -9.429 -5.564 15.092 1.00 87.31 86 VAL A O 1
ATOM 625 N N . ARG A 1 87 ? -11.474 -6.261 15.732 1.00 85.12 87 ARG A N 1
ATOM 626 C CA . ARG A 1 87 ? -11.404 -7.589 15.094 1.00 85.12 87 ARG A CA 1
ATOM 627 C C . ARG A 1 87 ? -11.170 -7.491 13.583 1.00 85.12 87 ARG A C 1
ATOM 629 O O . ARG A 1 87 ? -10.372 -8.247 13.041 1.00 85.12 87 ARG A O 1
ATOM 636 N N . VAL A 1 88 ? -11.836 -6.540 12.932 1.00 89.50 88 VAL A N 1
ATOM 637 C CA . VAL A 1 88 ? -11.740 -6.279 11.490 1.00 89.50 88 VAL A CA 1
ATOM 638 C C . VAL A 1 88 ? -10.550 -5.368 11.190 1.00 89.50 88 VAL A C 1
ATOM 640 O O . VAL A 1 88 ? -9.792 -5.642 10.263 1.00 89.50 88 VAL A O 1
ATOM 643 N N . ALA A 1 89 ? -10.316 -4.347 12.021 1.00 89.94 89 ALA A N 1
ATOM 644 C CA . ALA A 1 89 ? -9.235 -3.379 11.837 1.00 89.94 89 ALA A CA 1
ATOM 645 C C . ALA A 1 89 ? -7.841 -4.034 11.792 1.00 89.94 89 ALA A C 1
ATOM 647 O O . ALA A 1 89 ? -6.973 -3.616 11.028 1.00 89.94 89 ALA A O 1
ATOM 648 N N . ARG A 1 90 ? -7.624 -5.113 12.558 1.00 91.38 90 ARG A N 1
ATOM 649 C CA . ARG A 1 90 ? -6.362 -5.872 12.525 1.00 91.38 90 ARG A CA 1
ATOM 650 C C . ARG A 1 90 ? -6.131 -6.573 11.182 1.00 91.38 90 ARG A C 1
ATOM 652 O O . ARG A 1 90 ? -4.999 -6.608 10.706 1.00 91.38 90 ARG A O 1
ATOM 659 N N . GLY A 1 91 ? -7.185 -7.136 10.590 1.00 94.06 91 GLY A N 1
ATOM 660 C CA . GLY A 1 91 ? -7.127 -7.726 9.252 1.00 94.06 91 GLY A CA 1
ATOM 661 C C . GLY A 1 91 ? -6.906 -6.659 8.183 1.00 94.06 91 GLY A C 1
ATOM 662 O O . GLY A 1 91 ? -6.034 -6.819 7.334 1.00 94.06 91 GLY A O 1
ATOM 663 N N . ALA A 1 92 ? -7.619 -5.537 8.299 1.00 94.06 92 ALA A N 1
ATOM 664 C CA . ALA A 1 92 ? -7.489 -4.396 7.402 1.00 94.06 92 ALA A CA 1
ATOM 665 C C . ALA A 1 92 ? -6.065 -3.817 7.388 1.00 94.06 92 ALA A C 1
ATOM 667 O O . ALA A 1 92 ? -5.523 -3.601 6.313 1.00 94.06 92 ALA A O 1
ATOM 668 N N . LEU A 1 93 ? -5.405 -3.678 8.547 1.00 94.75 93 LEU A N 1
ATOM 669 C CA . LEU A 1 93 ? -4.002 -3.242 8.612 1.00 94.75 93 LEU A CA 1
ATOM 670 C C . LEU A 1 93 ? -3.055 -4.201 7.871 1.00 94.75 93 LEU A C 1
ATOM 672 O O . LEU A 1 93 ? -2.156 -3.759 7.163 1.00 94.75 93 LEU A O 1
ATOM 676 N N . ARG A 1 94 ? -3.238 -5.520 8.018 1.00 96.62 94 ARG A N 1
ATOM 677 C CA . ARG A 1 94 ? -2.415 -6.503 7.289 1.00 96.62 94 ARG A CA 1
ATOM 678 C C . ARG A 1 94 ? -2.651 -6.417 5.785 1.00 96.62 94 ARG A C 1
ATOM 680 O O . ARG A 1 94 ? -1.690 -6.450 5.027 1.00 96.62 94 ARG A O 1
ATOM 687 N N . ALA A 1 95 ? -3.911 -6.294 5.373 1.00 96.94 95 ALA A N 1
ATOM 688 C CA . ALA A 1 95 ? -4.269 -6.123 3.972 1.00 96.94 95 ALA A CA 1
ATOM 689 C C . ALA A 1 95 ? -3.669 -4.8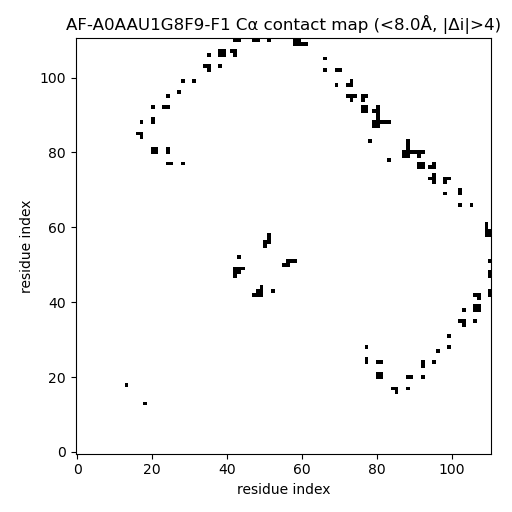33 3.398 1.00 96.94 95 ALA A C 1
ATOM 691 O O . ALA A 1 95 ? -3.075 -4.879 2.329 1.00 96.94 95 ALA A O 1
ATOM 692 N N . GLN A 1 96 ? -3.746 -3.721 4.134 1.00 96.88 96 GLN A N 1
ATOM 693 C CA . GLN A 1 96 ? -3.134 -2.449 3.754 1.00 96.88 96 GLN A CA 1
ATOM 694 C C . GLN A 1 96 ? -1.631 -2.617 3.500 1.00 96.88 96 GLN A C 1
ATOM 696 O O . GLN A 1 96 ? -1.169 -2.284 2.418 1.00 96.88 96 GLN A O 1
ATOM 701 N N . LEU A 1 97 ? -0.886 -3.211 4.439 1.00 97.19 97 LEU A N 1
ATOM 702 C CA . LEU A 1 97 ? 0.560 -3.420 4.283 1.00 97.19 97 LEU A CA 1
ATOM 703 C C . LEU A 1 97 ? 0.908 -4.311 3.081 1.00 97.19 97 LEU A C 1
ATOM 705 O O . LEU A 1 97 ? 1.881 -4.048 2.380 1.00 97.19 97 LEU A O 1
ATOM 709 N N . LEU A 1 98 ? 0.121 -5.363 2.830 1.00 97.88 98 LEU A N 1
ATOM 710 C CA . LEU A 1 98 ? 0.317 -6.234 1.667 1.00 97.88 98 LEU A CA 1
ATOM 711 C C . LEU A 1 98 ? 0.036 -5.502 0.351 1.00 97.88 98 LEU A C 1
ATOM 713 O O . LEU A 1 98 ? 0.778 -5.679 -0.611 1.00 97.88 98 LEU A O 1
ATOM 717 N N . LEU A 1 99 ? -1.014 -4.681 0.310 1.00 97.12 99 LEU A N 1
ATOM 718 C CA . LEU A 1 99 ? -1.362 -3.887 -0.865 1.00 97.12 99 LEU A CA 1
ATOM 719 C C . LEU A 1 99 ? -0.320 -2.797 -1.130 1.00 97.12 99 LEU A C 1
ATOM 721 O O . LEU A 1 99 ? 0.101 -2.635 -2.268 1.00 97.12 99 LEU A O 1
ATOM 725 N N . GLU A 1 100 ? 0.153 -2.102 -0.096 1.00 96.75 100 GLU A N 1
ATOM 726 C CA . GLU A 1 100 ? 1.243 -1.126 -0.209 1.00 96.75 100 GLU A CA 1
ATOM 727 C C . GLU A 1 100 ? 2.528 -1.795 -0.725 1.00 96.75 100 GLU A C 1
ATOM 729 O O . GLU A 1 100 ? 3.139 -1.321 -1.682 1.00 96.75 100 GLU A O 1
ATOM 734 N N . ALA A 1 101 ? 2.901 -2.955 -0.172 1.00 97.06 101 ALA A N 1
ATOM 735 C CA . ALA A 1 101 ? 4.044 -3.724 -0.663 1.00 97.06 101 ALA A CA 1
ATOM 736 C C . ALA A 1 101 ? 3.868 -4.153 -2.129 1.00 97.06 101 ALA A C 1
ATOM 738 O O . ALA A 1 101 ? 4.795 -4.019 -2.928 1.00 97.06 101 ALA A O 1
ATOM 739 N N . ALA A 1 102 ? 2.676 -4.618 -2.510 1.00 97.06 102 ALA A N 1
ATOM 740 C CA . ALA A 1 102 ? 2.364 -4.955 -3.895 1.00 97.06 102 ALA A CA 1
ATOM 741 C C . ALA A 1 102 ? 2.458 -3.728 -4.815 1.00 97.06 102 ALA A C 1
ATOM 743 O O . ALA A 1 102 ? 2.996 -3.837 -5.912 1.00 97.06 102 ALA A O 1
ATOM 744 N N . GLY A 1 103 ? 2.012 -2.553 -4.363 1.00 94.44 103 GLY A N 1
ATOM 745 C CA . GLY A 1 103 ? 2.139 -1.300 -5.109 1.00 94.44 103 GLY A CA 1
ATOM 746 C C . GLY A 1 103 ? 3.597 -0.933 -5.385 1.00 94.44 103 GLY A C 1
ATOM 747 O O . GLY A 1 103 ? 3.948 -0.625 -6.522 1.00 94.44 103 GLY A O 1
ATOM 748 N N . VAL A 1 104 ? 4.466 -1.045 -4.376 1.00 96.38 104 VAL A N 1
ATOM 749 C CA . VAL A 1 104 ? 5.918 -0.843 -4.537 1.00 96.38 104 VAL A CA 1
ATOM 750 C C . VAL A 1 104 ? 6.509 -1.840 -5.536 1.00 96.38 104 VAL A C 1
ATOM 752 O O . VAL A 1 104 ? 7.279 -1.451 -6.411 1.00 96.38 104 VAL A O 1
ATOM 755 N N . LEU A 1 105 ? 6.128 -3.117 -5.445 1.00 95.12 105 LEU A N 1
ATOM 756 C CA . LEU A 1 105 ? 6.600 -4.150 -6.368 1.00 95.12 105 LEU A CA 1
ATOM 757 C C . LEU A 1 105 ? 6.134 -3.911 -7.805 1.00 95.12 105 LEU A C 1
ATOM 759 O O . LEU A 1 105 ? 6.917 -4.122 -8.725 1.00 95.12 105 LEU A O 1
ATOM 763 N N . VAL A 1 106 ? 4.901 -3.438 -8.009 1.00 94.12 106 VAL A N 1
ATOM 764 C CA . VAL A 1 106 ? 4.420 -3.030 -9.335 1.00 94.12 106 VAL A CA 1
ATOM 765 C C . VAL A 1 106 ? 5.290 -1.897 -9.872 1.00 94.12 106 VAL A C 1
ATOM 767 O O . VAL A 1 106 ? 5.759 -1.992 -10.994 1.00 94.12 106 VAL A O 1
ATOM 770 N N . VAL A 1 107 ? 5.610 -0.870 -9.083 1.00 91.94 107 VAL A N 1
ATOM 771 C CA . VAL A 1 107 ? 6.525 0.188 -9.553 1.00 91.94 107 VAL A CA 1
ATOM 772 C C . VAL A 1 107 ? 7.895 -0.371 -9.939 1.00 91.94 107 VAL A C 1
ATOM 774 O O . VAL A 1 107 ? 8.426 0.010 -10.973 1.00 91.94 107 VAL A O 1
ATOM 777 N N . LEU A 1 108 ? 8.451 -1.304 -9.167 1.00 90.50 108 LEU A N 1
ATOM 778 C CA . LEU A 1 108 ? 9.753 -1.909 -9.473 1.00 90.50 108 LEU A CA 1
ATOM 779 C C . LEU A 1 108 ? 9.734 -2.872 -10.671 1.00 90.50 108 LEU A C 1
ATOM 781 O O . LEU A 1 108 ? 10.780 -3.118 -11.267 1.00 90.50 108 LEU A O 1
ATOM 785 N N . ALA A 1 109 ? 8.581 -3.447 -11.009 1.00 89.81 109 ALA A N 1
ATOM 786 C CA . ALA A 1 109 ? 8.460 -4.440 -12.074 1.00 89.81 109 ALA A CA 1
ATOM 787 C C . ALA A 1 109 ? 8.316 -3.827 -13.477 1.00 89.81 109 ALA A C 1
ATOM 789 O O . ALA A 1 109 ? 8.517 -4.538 -14.462 1.00 89.81 109 ALA A O 1
ATOM 790 N N . TYR A 1 110 ? 7.972 -2.540 -13.571 1.00 85.12 110 TYR A N 1
ATOM 791 C CA . TYR A 1 110 ? 7.684 -1.858 -14.834 1.00 85.12 110 TYR A CA 1
ATOM 792 C C . TYR A 1 110 ? 8.692 -0.715 -15.073 1.00 85.12 110 TYR A C 1
ATOM 794 O O . TYR A 1 110 ? 8.428 0.401 -14.614 1.00 85.12 110 TYR A O 1
ATOM 802 N N . PRO A 1 111 ? 9.843 -1.009 -15.727 1.00 72.56 111 PRO A N 1
ATOM 803 C CA . PRO A 1 111 ? 10.875 -0.038 -16.116 1.00 72.56 111 PRO A CA 1
ATOM 804 C C . PRO A 1 111 ? 10.362 1.060 -17.042 1.00 72.56 111 PRO A C 1
ATOM 806 O O . PRO A 1 111 ? 9.577 0.734 -17.959 1.00 72.56 111 PRO A O 1
#

Mean predicted aligned error: 7.66 Å

Sequence (111 aa):
MSWKQQPAVVSAPPSEDAVRIRTRSGIAAVLFLPALFIAKVLLLATDKGGRCFVDDIACAPFPDTAFGALLVAVVLALVAAMAAPVRVARGALRAQLLLEAAGVLVVLAYP

Nearest PDB structures (foldseek):
  6jlu-assembly1_Q  TM=3.822E-01  e=1.999E+00  Chaetoceros neogracilis
  8fih-assembly1_C  TM=4.704E-01  e=4.925E+00  synthetic construct

Solvent-accessible surface area (backbone atoms only — not comparable to full-atom values): 6134 Å² total; per-residue (Å²): 138,84,83,76,79,73,78,79,82,77,74,73,78,80,51,70,68,45,52,52,47,32,53,51,41,52,51,50,59,62,50,43,56,59,47,43,51,51,28,46,53,53,29,45,71,33,77,63,17,37,43,25,73,74,67,67,60,86,54,61,81,70,60,59,70,63,51,51,52,47,52,52,50,30,52,52,20,45,50,37,22,63,71,42,61,59,83,54,13,57,53,22,40,53,51,23,53,51,41,48,51,49,53,35,49,52,46,54,71,46,70

Secondary structure (DSSP, 8-state):
-----PPP---PPPPHHHHHHHHHHHHHHHHHHHHHHHHHHHHHTSHHHHHHHHH--SPPPP-HHHHHHHHHHHHHHHHHHHHS-HHHHHHHHHHHHHHHHHHHHHHHH--